Protein AF-A0A852IMG5-F1 (afdb_monomer_lite)

Radius of gyration: 17.16 Å; chains: 1; bounding box: 37×28×45 Å

Structure (mmCIF, N/CA/C/O backbone):
data_AF-A0A852IMG5-F1
#
_entry.id   AF-A0A852IMG5-F1
#
loop_
_atom_site.group_PDB
_atom_site.id
_atom_site.type_symbol
_atom_site.label_atom_id
_atom_site.label_alt_id
_atom_site.label_comp_id
_atom_site.label_asym_id
_atom_site.label_entity_id
_atom_site.label_seq_id
_atom_site.pdbx_PDB_ins_code
_atom_site.Cartn_x
_atom_site.Cartn_y
_atom_site.Cartn_z
_atom_site.occupancy
_atom_site.B_iso_or_equiv
_atom_site.auth_seq_id
_atom_site.auth_comp_id
_atom_site.auth_asym_id
_atom_site.auth_atom_id
_atom_site.pdbx_PDB_model_num
ATOM 1 N N . VAL A 1 1 ? 3.781 6.397 -13.119 1.00 91.44 1 VAL A N 1
ATOM 2 C CA . VAL A 1 1 ? 3.797 4.963 -12.738 1.00 91.44 1 VAL A CA 1
ATOM 3 C C . VAL A 1 1 ? 4.631 4.215 -13.763 1.00 91.44 1 VAL A C 1
ATOM 5 O O . VAL A 1 1 ? 4.543 4.565 -14.935 1.00 91.44 1 VAL A O 1
ATOM 8 N N . ALA A 1 2 ? 5.488 3.286 -13.336 1.00 96.75 2 ALA A N 1
ATOM 9 C CA . ALA A 1 2 ? 6.277 2.465 -14.253 1.00 96.75 2 ALA A CA 1
ATOM 10 C C . ALA A 1 2 ? 5.450 1.243 -14.686 1.00 96.75 2 ALA A C 1
ATOM 12 O O . ALA A 1 2 ? 4.937 0.523 -13.831 1.00 96.75 2 ALA A O 1
ATOM 13 N N . TRP A 1 3 ? 5.313 1.037 -15.996 1.00 98.12 3 TRP A N 1
ATOM 14 C CA . TRP A 1 3 ? 4.522 -0.043 -16.590 1.00 98.12 3 TRP A CA 1
ATOM 15 C C . TRP A 1 3 ? 5.427 -1.091 -17.235 1.00 98.12 3 TRP A C 1
ATOM 17 O O . TRP A 1 3 ? 6.364 -0.754 -17.958 1.00 98.12 3 TRP A O 1
ATOM 27 N N . VAL A 1 4 ? 5.112 -2.359 -17.000 1.00 98.00 4 VAL A N 1
ATOM 28 C CA . VAL A 1 4 ? 5.705 -3.525 -17.649 1.00 98.00 4 VAL A CA 1
ATOM 29 C C . VAL A 1 4 ? 4.728 -4.003 -18.718 1.00 98.00 4 VAL A C 1
ATOM 31 O O . VAL A 1 4 ? 3.596 -4.355 -18.400 1.00 98.00 4 VAL A O 1
ATOM 34 N N . THR A 1 5 ? 5.154 -4.008 -19.981 1.00 98.25 5 THR A N 1
ATOM 35 C CA . THR A 1 5 ? 4.306 -4.403 -21.125 1.00 98.25 5 THR A CA 1
ATOM 36 C C . THR A 1 5 ? 4.780 -5.675 -21.824 1.00 98.25 5 THR A C 1
ATOM 38 O O . THR A 1 5 ? 4.049 -6.236 -22.625 1.00 98.25 5 THR A O 1
ATOM 41 N N . ARG A 1 6 ? 5.992 -6.161 -21.531 1.00 97.81 6 ARG A N 1
ATOM 42 C CA . ARG A 1 6 ? 6.617 -7.293 -22.236 1.00 97.81 6 ARG A CA 1
ATOM 43 C C . ARG A 1 6 ? 7.527 -8.110 -21.331 1.00 97.81 6 ARG A C 1
ATOM 45 O O . ARG A 1 6 ? 8.154 -7.563 -20.425 1.00 97.81 6 ARG A O 1
ATOM 52 N N . SER A 1 7 ? 7.647 -9.400 -21.634 1.00 97.38 7 SER A N 1
ATOM 53 C CA . SER A 1 7 ? 8.626 -10.322 -21.054 1.00 97.38 7 SER A CA 1
ATOM 54 C C . SER A 1 7 ? 9.474 -10.929 -22.173 1.00 97.38 7 SER A C 1
ATOM 56 O O . SER A 1 7 ? 8.981 -11.676 -23.022 1.00 97.38 7 SER A O 1
ATOM 58 N N . GLY A 1 8 ? 10.755 -10.558 -22.233 1.00 96.88 8 GLY A N 1
ATOM 59 C CA . GLY A 1 8 ? 11.627 -10.917 -23.353 1.00 96.88 8 GLY A CA 1
ATOM 60 C C . GLY A 1 8 ? 11.109 -10.350 -24.681 1.00 96.88 8 GLY A C 1
ATOM 61 O O . GLY A 1 8 ? 11.101 -9.136 -24.877 1.00 96.88 8 GLY A O 1
ATOM 62 N N . LYS A 1 9 ? 10.695 -11.235 -25.597 1.00 96.81 9 LYS A N 1
ATOM 63 C CA . LYS A 1 9 ? 10.130 -10.878 -26.914 1.00 96.81 9 LYS A CA 1
ATOM 64 C C . LYS A 1 9 ? 8.598 -10.966 -26.969 1.00 96.81 9 LYS A C 1
ATOM 66 O O . LYS A 1 9 ? 8.026 -10.690 -28.018 1.00 96.81 9 LYS A O 1
ATOM 71 N N . THR A 1 10 ? 7.952 -11.365 -25.876 1.00 97.50 10 THR A N 1
ATOM 72 C CA . THR A 1 10 ? 6.505 -11.588 -25.817 1.00 97.50 10 THR A CA 1
ATOM 73 C C . THR A 1 10 ? 5.827 -10.394 -25.152 1.00 97.50 10 THR A C 1
ATOM 75 O O . THR A 1 10 ? 6.163 -10.051 -24.016 1.00 97.50 10 THR A O 1
ATOM 78 N N . GLU A 1 11 ? 4.882 -9.763 -25.849 1.00 97.56 11 GLU A N 1
ATOM 79 C CA . GLU A 1 11 ? 4.001 -8.738 -25.272 1.00 97.56 11 GLU A CA 1
ATOM 80 C C . GLU A 1 11 ? 3.035 -9.383 -24.268 1.00 97.56 11 GLU A C 1
ATOM 82 O O . GLU A 1 11 ? 2.532 -10.489 -24.485 1.00 97.56 11 GLU A O 1
ATOM 87 N N . LEU A 1 12 ? 2.796 -8.704 -23.149 1.00 98.00 12 LEU A N 1
ATOM 88 C CA . LEU 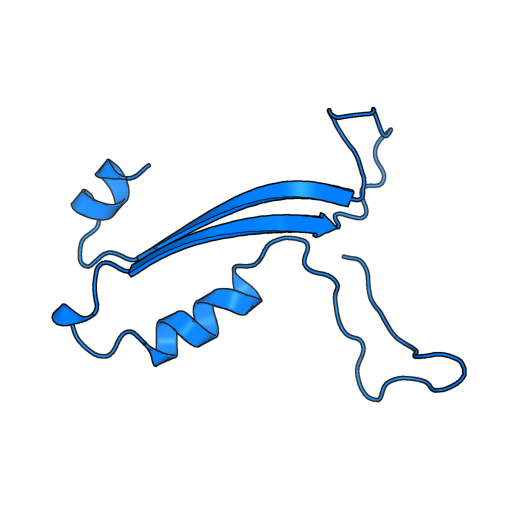A 1 12 ? 1.801 -9.116 -22.166 1.00 98.00 12 LEU A CA 1
ATOM 89 C C . LEU A 1 12 ? 0.400 -8.812 -22.700 1.00 98.00 12 LEU A C 1
ATOM 91 O O . LEU A 1 12 ? 0.192 -7.797 -23.360 1.00 98.00 12 LEU A O 1
ATOM 95 N N . ALA A 1 13 ? -0.570 -9.667 -22.369 1.00 97.88 13 ALA A N 1
ATOM 96 C CA . ALA A 1 13 ? -1.971 -9.417 -22.711 1.00 97.88 13 ALA A CA 1
ATOM 97 C C . ALA A 1 13 ? -2.481 -8.108 -22.081 1.00 97.88 13 ALA A C 1
ATOM 99 O O . ALA A 1 13 ? -3.218 -7.360 -22.716 1.00 97.88 13 ALA A O 1
ATOM 100 N N . GLU A 1 14 ? -2.035 -7.821 -20.855 1.00 97.88 14 GLU A N 1
ATOM 101 C CA . GLU A 1 14 ? -2.343 -6.595 -20.127 1.00 97.88 14 GLU A CA 1
ATOM 102 C C . GLU A 1 14 ? -1.065 -6.025 -19.487 1.00 97.88 14 GLU A C 1
ATOM 104 O O . GLU A 1 14 ? -0.289 -6.778 -18.885 1.00 97.88 14 GLU A O 1
ATOM 109 N N . PRO A 1 15 ? -0.816 -4.707 -19.594 1.00 97.75 15 PRO A N 1
ATOM 110 C CA . PRO A 1 15 ? 0.281 -4.055 -18.890 1.00 97.75 15 PRO A CA 1
ATOM 111 C C . PRO A 1 15 ? 0.138 -4.166 -17.369 1.00 97.75 15 PRO A C 1
ATOM 113 O O . PRO A 1 15 ? -0.927 -3.902 -16.817 1.00 97.75 15 PRO A O 1
ATOM 116 N N . ILE A 1 16 ? 1.239 -4.457 -16.676 1.00 98.38 16 ILE A N 1
ATOM 117 C CA . ILE A 1 16 ? 1.283 -4.540 -15.209 1.00 98.38 16 ILE A CA 1
ATOM 118 C C . ILE A 1 16 ? 2.115 -3.392 -14.645 1.00 98.38 16 ILE A C 1
ATOM 120 O O . ILE A 1 16 ? 3.197 -3.086 -15.144 1.00 98.38 16 ILE A O 1
ATOM 124 N N . ALA A 1 17 ? 1.626 -2.741 -13.593 1.00 98.38 17 ALA A N 1
ATOM 125 C CA . ALA A 1 17 ? 2.343 -1.655 -12.938 1.00 98.38 17 ALA A CA 1
ATOM 126 C C . ALA A 1 17 ? 3.343 -2.175 -11.893 1.00 98.38 17 ALA A C 1
ATOM 128 O O . ALA A 1 17 ? 3.039 -3.083 -11.120 1.00 98.38 17 ALA A O 1
ATOM 129 N N . ILE A 1 18 ? 4.509 -1.533 -11.803 1.00 98.44 18 ILE A N 1
ATOM 130 C CA . ILE A 1 18 ? 5.372 -1.636 -10.62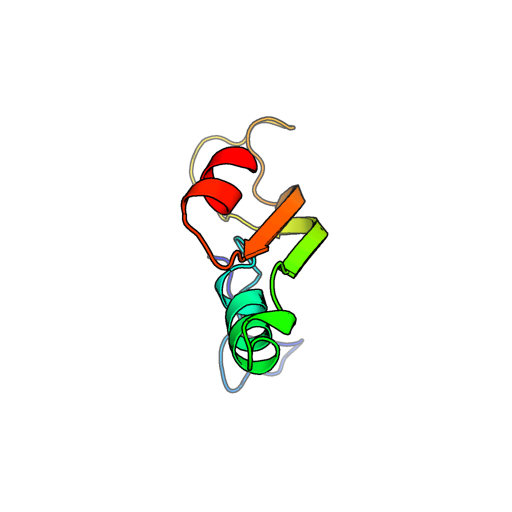0 1.00 98.44 18 ILE A CA 1
ATOM 131 C C . ILE A 1 18 ? 4.789 -0.721 -9.541 1.00 98.44 18 ILE A C 1
ATOM 133 O O . ILE A 1 18 ? 4.458 0.434 -9.828 1.00 98.44 18 ILE A O 1
ATOM 137 N N . ARG A 1 19 ? 4.667 -1.222 -8.307 1.00 98.00 19 ARG A N 1
ATOM 138 C CA . ARG A 1 19 ? 4.028 -0.486 -7.209 1.00 98.00 19 ARG A CA 1
ATOM 139 C C . ARG A 1 19 ? 4.694 0.879 -6.933 1.00 98.00 19 ARG A C 1
ATOM 141 O O . ARG A 1 19 ? 5.892 0.931 -6.639 1.00 98.00 19 ARG A O 1
ATOM 148 N N . PRO A 1 20 ? 3.932 1.988 -6.972 1.00 98.06 20 PRO A N 1
ATOM 149 C CA . PRO A 1 20 ? 4.377 3.271 -6.423 1.00 98.06 20 PRO A CA 1
ATOM 150 C C . PRO A 1 20 ? 4.104 3.399 -4.910 1.00 98.06 20 PRO A C 1
ATOM 152 O O . PRO A 1 20 ? 4.678 4.279 -4.260 1.00 98.06 20 PRO A O 1
ATOM 155 N N . THR A 1 21 ? 3.190 2.558 -4.413 1.00 98.31 21 THR A N 1
ATOM 156 C CA . THR A 1 21 ? 2.687 2.357 -3.043 1.00 98.31 21 THR A CA 1
ATOM 157 C C . THR A 1 21 ? 1.735 1.139 -3.074 1.00 98.31 21 THR A C 1
ATOM 159 O O . THR A 1 21 ? 1.360 0.724 -4.182 1.00 98.31 21 THR A O 1
ATOM 162 N N . SER A 1 22 ? 1.382 0.516 -1.943 1.00 98.62 22 SER A N 1
ATOM 163 C CA . SER A 1 22 ? 0.701 -0.794 -1.938 1.00 98.62 22 SER A CA 1
ATOM 164 C C . SER A 1 22 ? -0.790 -0.794 -1.564 1.00 98.62 22 SER A C 1
ATOM 166 O O . SER A 1 22 ? -1.368 -1.876 -1.493 1.00 98.62 22 SER A O 1
ATOM 168 N N . GLU A 1 23 ? -1.472 0.346 -1.411 1.00 98.69 23 GLU A N 1
ATOM 169 C CA . GLU A 1 23 ? -2.904 0.414 -1.049 1.00 98.69 23 GLU A CA 1
ATOM 170 C C . GLU A 1 23 ? -3.781 -0.436 -1.980 1.00 98.69 23 GLU A C 1
ATOM 172 O O . GLU A 1 23 ? -4.581 -1.254 -1.528 1.00 98.69 23 GLU A O 1
ATOM 177 N N . THR A 1 24 ? -3.600 -0.298 -3.296 1.00 98.25 24 THR A N 1
ATOM 178 C CA . THR A 1 24 ? -4.397 -1.025 -4.300 1.00 98.25 24 THR A CA 1
ATOM 179 C C . THR A 1 24 ? -4.083 -2.520 -4.359 1.00 98.25 24 THR A C 1
ATOM 181 O O . THR A 1 24 ? -4.893 -3.291 -4.868 1.00 98.25 24 THR A O 1
ATOM 184 N N . VAL A 1 25 ? -2.935 -2.940 -3.822 1.00 98.25 25 VAL A N 1
ATOM 185 C CA . VAL A 1 25 ? -2.550 -4.352 -3.689 1.00 98.25 25 VAL A CA 1
ATOM 186 C C . VAL A 1 25 ? -3.083 -4.930 -2.373 1.00 98.25 25 VAL A C 1
ATOM 188 O O . VAL A 1 25 ? -3.581 -6.056 -2.342 1.00 98.25 25 VAL A O 1
ATOM 191 N N . MET A 1 26 ? -3.009 -4.165 -1.283 1.00 98.62 26 MET A N 1
ATOM 192 C CA . MET A 1 26 ? -3.335 -4.623 0.068 1.00 98.62 26 MET A CA 1
ATOM 193 C C . MET A 1 26 ? -4.837 -4.592 0.359 1.00 98.62 26 MET A C 1
ATOM 195 O O . MET A 1 26 ? -5.378 -5.565 0.884 1.00 98.62 26 MET A O 1
ATOM 199 N N . TYR A 1 27 ? -5.541 -3.519 -0.004 1.00 98.75 27 TYR A N 1
ATOM 200 C CA . TYR A 1 27 ? -6.929 -3.307 0.423 1.00 98.75 27 TYR A CA 1
ATOM 201 C C . TYR A 1 27 ? -7.943 -4.309 -0.149 1.00 98.75 27 TYR A C 1
ATOM 203 O O . TYR A 1 27 ? -8.860 -4.682 0.586 1.00 98.75 27 TYR A O 1
ATOM 211 N N . PRO A 1 28 ? -7.776 -4.864 -1.368 1.00 98.69 28 PRO A N 1
ATOM 212 C CA . PRO A 1 28 ? -8.595 -5.993 -1.807 1.00 98.69 28 PRO A CA 1
ATOM 213 C C . PRO A 1 28 ? -8.451 -7.235 -0.917 1.00 98.69 28 PRO A C 1
ATOM 215 O O . PRO A 1 28 ? -9.390 -8.020 -0.804 1.00 98.69 28 PRO A O 1
ATOM 218 N N . SER A 1 29 ? -7.290 -7.429 -0.282 1.00 98.56 29 SER A N 1
ATOM 219 C CA . SER A 1 29 ? -7.078 -8.511 0.687 1.00 98.56 29 SER A CA 1
ATOM 220 C C . SER A 1 29 ? -7.710 -8.176 2.036 1.00 98.56 29 SER A C 1
ATOM 222 O O . SER A 1 29 ? -8.383 -9.026 2.607 1.00 98.56 29 SER A O 1
ATOM 224 N N . TYR A 1 30 ? -7.600 -6.924 2.495 1.00 98.56 30 TYR A N 1
ATOM 225 C CA . TYR A 1 30 ? -8.248 -6.470 3.734 1.00 98.56 30 TYR A CA 1
ATOM 226 C C . TYR A 1 30 ? -9.766 -6.648 3.648 1.00 98.56 30 TYR A C 1
ATOM 228 O O . TYR A 1 30 ? -10.369 -7.194 4.566 1.00 98.56 30 TYR A O 1
ATOM 236 N N . ALA A 1 31 ? -10.374 -6.289 2.513 1.00 98.38 31 ALA A N 1
ATOM 237 C CA . ALA A 1 31 ? -11.803 -6.483 2.271 1.00 98.38 31 ALA A CA 1
ATOM 238 C C . ALA A 1 31 ? -12.238 -7.960 2.337 1.00 98.38 31 ALA A C 1
ATOM 240 O O . ALA A 1 31 ? -13.370 -8.254 2.710 1.00 98.38 31 ALA A O 1
ATOM 241 N N . LYS A 1 32 ? -11.349 -8.898 1.983 1.00 98.44 32 LYS A N 1
ATOM 242 C CA . LYS A 1 32 ? -11.604 -10.342 2.113 1.00 98.44 32 LYS A CA 1
ATOM 243 C C . LYS A 1 32 ? -11.416 -10.844 3.544 1.00 98.44 32 LYS A C 1
ATOM 245 O O . LYS A 1 32 ? -12.095 -11.784 3.936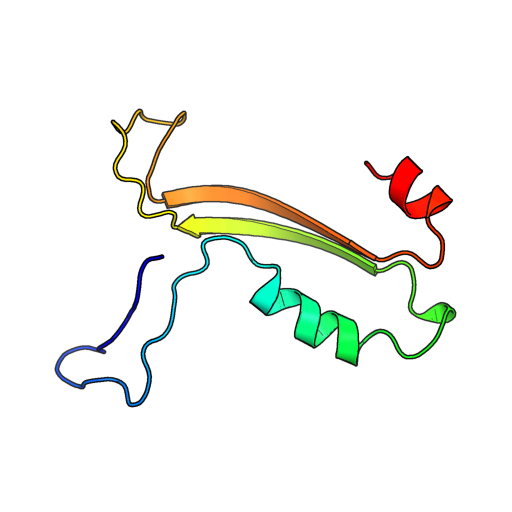 1.00 98.44 32 LYS A O 1
ATOM 250 N N . TRP A 1 33 ? -10.480 -10.268 4.297 1.00 98.56 33 TRP A N 1
ATOM 251 C CA . TRP A 1 33 ? -10.153 -10.707 5.656 1.00 98.56 33 TRP A CA 1
ATOM 252 C C . TRP A 1 33 ? -11.110 -10.164 6.713 1.00 98.56 33 TRP A C 1
ATOM 254 O O . TRP A 1 33 ? -11.448 -10.890 7.639 1.00 98.56 33 TRP A O 1
ATOM 264 N N . VAL A 1 34 ? -11.564 -8.918 6.574 1.00 98.31 34 VAL A N 1
ATOM 265 C CA . VAL A 1 34 ? -12.482 -8.297 7.534 1.00 98.31 34 VAL A CA 1
ATOM 266 C C . VAL A 1 34 ? -13.908 -8.741 7.223 1.00 98.31 34 VAL A C 1
ATOM 268 O O . VAL A 1 34 ? -14.499 -8.298 6.241 1.00 98.31 34 VAL A O 1
ATOM 271 N N . GLN A 1 35 ? -14.460 -9.627 8.048 1.00 98.38 35 GLN A N 1
ATOM 272 C CA . GLN A 1 35 ? -15.839 -10.122 7.955 1.00 98.38 35 GLN A CA 1
ATOM 273 C C . GLN A 1 35 ? -16.662 -9.788 9.214 1.00 98.38 35 GLN A C 1
ATOM 275 O O . GLN A 1 35 ? -17.891 -9.840 9.190 1.00 98.38 35 GLN A O 1
ATOM 280 N N . SER A 1 36 ? -16.004 -9.432 10.318 1.00 98.19 36 SER A N 1
ATOM 281 C CA . SER A 1 36 ? -16.600 -9.100 11.609 1.00 98.19 36 SER A CA 1
ATOM 282 C C . SER A 1 36 ? -15.745 -8.089 12.377 1.00 98.19 36 SER A C 1
ATOM 284 O O . SER A 1 36 ? -14.554 -7.933 12.126 1.00 98.19 36 SER A O 1
ATOM 286 N N . HIS A 1 37 ? -16.336 -7.456 13.394 1.00 96.62 37 HIS A N 1
ATOM 287 C CA . HIS A 1 37 ? -15.621 -6.586 14.338 1.00 96.62 37 HIS A CA 1
ATOM 288 C C . HIS A 1 37 ? -14.442 -7.290 15.031 1.00 96.62 37 HIS A C 1
ATOM 290 O O . HIS A 1 37 ? -13.513 -6.627 15.470 1.00 96.62 37 HIS A O 1
ATOM 296 N N . ARG A 1 38 ? -14.473 -8.628 15.128 1.00 98.00 38 ARG A N 1
ATOM 297 C CA . ARG A 1 38 ? -13.406 -9.440 15.738 1.00 98.00 38 ARG A CA 1
ATOM 298 C C . ARG A 1 38 ? -12.154 -9.573 14.874 1.00 98.00 38 ARG A C 1
ATOM 300 O O . ARG A 1 38 ? -11.120 -9.969 15.396 1.00 98.00 38 ARG A O 1
ATOM 307 N N . ASP A 1 39 ? -12.259 -9.274 13.582 1.00 98.50 39 ASP A N 1
ATOM 308 C CA . ASP A 1 39 ? -11.126 -9.323 12.652 1.00 98.50 39 ASP A CA 1
ATOM 309 C C . ASP A 1 39 ? -10.308 -8.022 12.693 1.00 98.50 39 ASP A C 1
ATOM 311 O O . ASP A 1 39 ? -9.258 -7.918 12.062 1.00 98.50 39 ASP A O 1
ATOM 315 N N . LEU A 1 40 ? -10.803 -7.023 13.432 1.00 98.44 40 LEU A N 1
ATOM 316 C CA . LEU A 1 40 ? -10.145 -5.751 13.674 1.00 98.44 40 LEU A CA 1
ATOM 317 C C . LEU A 1 40 ? -9.528 -5.733 15.087 1.00 98.44 40 LEU A C 1
ATOM 319 O O . LEU A 1 40 ? -10.097 -6.317 16.013 1.00 98.44 40 LEU A O 1
ATOM 323 N N . PRO A 1 41 ? -8.387 -5.046 15.271 1.00 98.38 41 PRO A N 1
ATOM 324 C CA . PRO A 1 41 ? -7.663 -4.286 14.254 1.00 98.38 41 PRO A CA 1
ATOM 325 C C . PRO A 1 41 ? -6.775 -5.168 13.361 1.00 9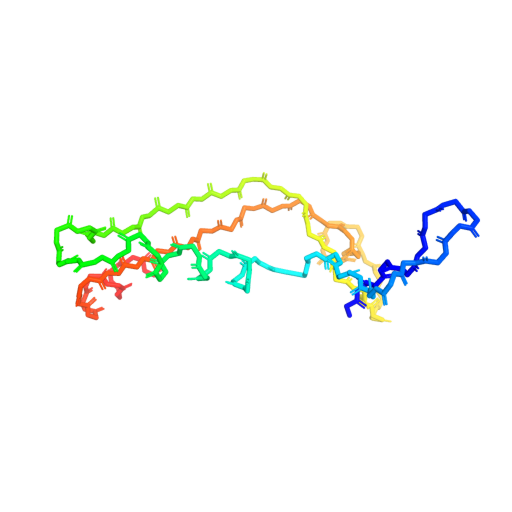8.38 41 PRO A C 1
ATOM 327 O O . PRO A 1 41 ? -6.153 -6.124 13.824 1.00 98.38 41 PRO A O 1
ATOM 330 N N . ILE A 1 42 ? -6.632 -4.787 12.090 1.00 98.44 42 ILE A N 1
ATOM 331 C CA . ILE A 1 42 ? -5.550 -5.295 11.233 1.00 98.44 42 ILE A CA 1
ATOM 332 C C . ILE A 1 42 ? -4.393 -4.311 11.334 1.00 98.44 42 ILE A C 1
ATOM 334 O O . ILE A 1 42 ? -4.584 -3.126 11.085 1.00 98.44 42 ILE A O 1
ATOM 338 N N . LYS A 1 43 ? -3.190 -4.794 11.657 1.00 98.56 43 LYS A N 1
ATOM 339 C CA . LYS A 1 43 ? -1.963 -3.987 11.666 1.00 98.56 43 LYS A CA 1
ATOM 340 C C . LYS A 1 43 ? -0.853 -4.730 10.939 1.00 98.56 43 LYS A C 1
ATOM 342 O O . LYS A 1 43 ? -0.319 -5.705 11.463 1.00 98.56 43 LYS A O 1
ATOM 347 N N . LEU A 1 44 ? -0.525 -4.300 9.723 1.00 98.62 44 LEU A N 1
ATOM 348 C CA . LEU A 1 44 ? 0.528 -4.915 8.915 1.00 98.62 44 LEU A CA 1
ATOM 349 C C . LEU A 1 44 ? 1.566 -3.880 8.500 1.00 98.62 44 LEU A C 1
ATOM 351 O O . LEU A 1 44 ? 1.240 -2.731 8.221 1.00 98.62 44 LEU A O 1
ATOM 355 N N . ASN A 1 45 ? 2.813 -4.332 8.420 1.00 98.62 45 ASN A N 1
ATOM 356 C CA . ASN A 1 45 ? 3.944 -3.562 7.929 1.00 98.62 45 ASN A CA 1
ATOM 357 C C . ASN A 1 45 ? 4.775 -4.425 6.978 1.00 98.62 45 ASN A C 1
ATOM 359 O O . ASN A 1 45 ? 4.988 -5.610 7.244 1.00 98.62 45 ASN A O 1
ATOM 363 N N . GLN A 1 46 ? 5.295 -3.829 5.908 1.00 98.56 46 GLN A N 1
ATOM 364 C CA . GLN A 1 46 ? 6.218 -4.498 4.992 1.00 98.56 46 GLN A CA 1
ATOM 365 C C . GLN A 1 46 ? 7.465 -3.654 4.734 1.00 98.56 46 GLN A C 1
ATOM 367 O O . GLN A 1 46 ? 7.382 -2.444 4.555 1.00 98.56 46 GLN A O 1
ATOM 372 N N . TRP A 1 47 ? 8.620 -4.317 4.661 1.00 98.69 47 TRP A N 1
ATOM 373 C CA . TRP A 1 47 ? 9.888 -3.722 4.237 1.00 98.69 47 TRP A CA 1
ATOM 374 C C . TRP A 1 47 ? 10.145 -4.071 2.778 1.00 98.69 47 TRP A C 1
ATOM 376 O O . TRP A 1 47 ? 10.168 -5.250 2.421 1.00 98.69 47 TRP A O 1
ATOM 386 N N . CYS A 1 48 ? 10.325 -3.067 1.923 1.00 98.44 48 CYS A N 1
ATOM 387 C CA . CYS A 1 48 ? 10.500 -3.299 0.494 1.00 98.44 48 CYS A CA 1
ATOM 388 C C . CYS A 1 48 ? 11.044 -2.089 -0.275 1.00 98.44 48 CYS A C 1
ATOM 390 O O . CYS A 1 48 ? 11.203 -1.013 0.294 1.00 98.44 48 CYS A O 1
ATOM 392 N N . SER A 1 49 ? 11.303 -2.251 -1.578 1.00 98.38 49 SER A N 1
ATOM 393 C CA . SER A 1 49 ? 11.419 -1.114 -2.495 1.00 98.38 49 SER A CA 1
ATOM 394 C C . SER A 1 49 ? 10.094 -0.790 -3.191 1.00 98.38 49 SER A C 1
ATOM 396 O O . SER A 1 49 ? 9.245 -1.662 -3.433 1.00 98.38 49 SER A O 1
ATOM 398 N N . VAL A 1 50 ? 9.947 0.487 -3.542 1.00 98.56 50 VAL A N 1
ATOM 399 C CA . VAL A 1 50 ? 8.885 1.015 -4.408 1.00 98.56 50 VAL A CA 1
ATOM 400 C C . VAL A 1 50 ? 9.473 1.855 -5.529 1.00 98.56 50 VAL A C 1
ATOM 402 O O . VAL A 1 50 ? 10.591 2.363 -5.422 1.00 98.56 50 VAL A O 1
ATOM 405 N N . VAL A 1 51 ? 8.705 2.017 -6.611 1.00 98.56 51 VAL A N 1
ATOM 406 C CA . VAL A 1 51 ? 9.142 2.758 -7.798 1.00 98.56 51 VAL A CA 1
ATOM 407 C C . VAL A 1 51 ? 8.205 3.921 -8.097 1.00 98.56 51 VAL A C 1
ATOM 409 O O . VAL A 1 51 ? 7.045 3.750 -8.475 1.00 98.56 51 VAL A O 1
ATOM 412 N N . ARG A 1 52 ? 8.744 5.138 -8.020 1.00 97.94 52 ARG A N 1
ATOM 413 C CA . ARG A 1 52 ? 8.092 6.373 -8.467 1.00 97.94 52 ARG A CA 1
ATOM 414 C C . ARG A 1 52 ? 8.927 6.981 -9.582 1.00 97.94 52 ARG A C 1
ATOM 416 O O . ARG A 1 52 ? 10.030 7.467 -9.359 1.00 97.94 52 ARG A O 1
ATOM 423 N N . TRP A 1 53 ? 8.398 6.959 -10.804 1.00 95.25 53 TRP A N 1
ATOM 424 C CA . TRP A 1 53 ? 9.094 7.494 -11.979 1.00 95.25 53 TRP A CA 1
ATOM 425 C C . TRP A 1 53 ? 9.049 9.029 -12.023 1.00 95.25 53 TRP A C 1
ATOM 427 O O . TRP A 1 53 ? 8.404 9.629 -12.878 1.00 95.25 53 TRP A O 1
ATOM 437 N N . GLU A 1 54 ? 9.697 9.653 -11.043 1.00 88.81 54 GLU A N 1
ATOM 438 C CA . GLU A 1 54 ? 9.775 11.100 -10.873 1.00 88.81 54 GLU A CA 1
ATOM 439 C C . GLU A 1 54 ? 10.592 11.766 -11.990 1.00 88.81 54 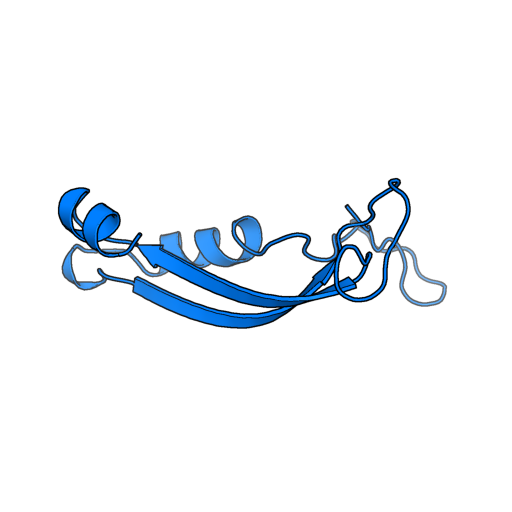GLU A C 1
ATOM 441 O O . GLU A 1 54 ? 11.619 11.245 -12.453 1.00 88.81 54 GLU A O 1
ATOM 446 N N . PHE A 1 55 ? 10.125 12.949 -12.396 1.00 90.62 55 PHE A N 1
ATOM 447 C CA . PHE A 1 55 ? 10.747 13.785 -13.432 1.00 90.62 55 PHE A CA 1
ATOM 448 C C . PHE A 1 55 ? 11.578 14.936 -12.853 1.00 90.62 55 PHE A C 1
ATOM 450 O O . PHE A 1 55 ? 12.348 15.566 -13.575 1.00 90.62 55 PHE A O 1
ATOM 457 N N . LYS A 1 56 ? 11.433 15.219 -11.553 1.00 92.94 56 LYS A N 1
ATOM 458 C CA . LYS A 1 56 ? 12.240 16.228 -10.856 1.00 92.94 56 LYS A CA 1
ATOM 459 C C . LYS A 1 56 ? 13.698 15.771 -10.739 1.00 92.94 56 LYS A C 1
ATOM 461 O O . LYS A 1 56 ? 13.990 14.580 -10.821 1.00 92.94 56 LYS A O 1
ATOM 466 N N . HIS A 1 57 ? 14.598 16.726 -10.492 1.00 95.81 57 HIS A N 1
ATOM 467 C CA . HIS A 1 57 ? 16.025 16.452 -10.311 1.00 95.81 57 HIS A CA 1
ATOM 468 C C . HIS A 1 57 ? 16.249 15.380 -9.222 1.00 95.81 57 HIS A C 1
ATOM 470 O O . HIS A 1 57 ? 15.811 15.597 -8.084 1.00 95.81 57 HIS A O 1
ATOM 476 N N . PRO A 1 58 ? 16.868 14.230 -9.556 1.00 97.00 58 PRO A N 1
ATOM 477 C CA . PRO A 1 58 ? 17.132 13.173 -8.593 1.00 97.00 58 PRO A CA 1
ATOM 478 C C . PRO A 1 58 ? 18.309 13.549 -7.692 1.00 97.00 58 PRO A C 1
ATOM 480 O O . PRO A 1 58 ? 19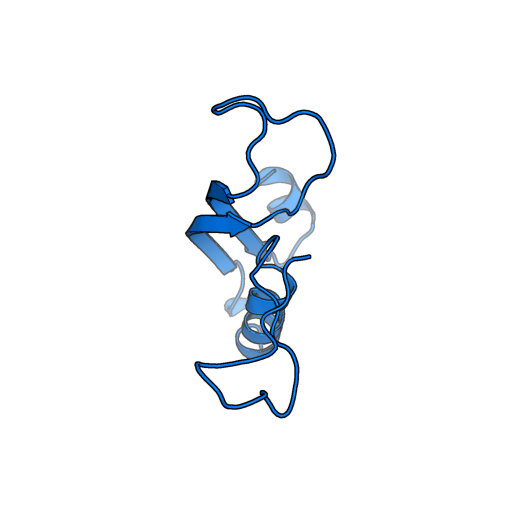.300 14.114 -8.146 1.00 97.00 58 PRO A O 1
ATOM 483 N N . GLN A 1 59 ? 18.209 13.196 -6.417 1.00 97.19 59 GLN A N 1
ATOM 484 C CA . GLN A 1 59 ? 19.263 13.372 -5.423 1.00 97.19 59 GLN A CA 1
ATOM 485 C C . GLN A 1 59 ? 19.406 12.060 -4.644 1.00 97.19 59 GLN A C 1
ATOM 487 O O . GLN A 1 59 ? 18.393 11.571 -4.136 1.00 97.19 59 GLN A O 1
ATOM 492 N N . PRO A 1 60 ? 20.613 11.464 -4.548 1.00 97.62 60 PRO A N 1
ATOM 493 C CA . PRO A 1 60 ? 20.816 10.230 -3.794 1.00 97.62 60 PRO A CA 1
ATOM 494 C C . PRO A 1 60 ? 20.218 10.328 -2.388 1.00 97.62 60 PRO A C 1
ATOM 496 O O . PRO A 1 60 ? 20.359 11.356 -1.727 1.00 97.62 60 PRO A O 1
ATOM 499 N N . PHE A 1 61 ? 19.527 9.269 -1.965 1.00 95.88 61 PHE A N 1
ATOM 500 C CA . PHE A 1 61 ? 18.730 9.175 -0.732 1.00 95.88 61 PHE A CA 1
ATOM 501 C C . PHE A 1 61 ? 17.494 10.087 -0.667 1.00 95.88 61 PHE A C 1
ATOM 503 O O . PHE A 1 61 ? 16.411 9.608 -0.352 1.00 95.88 61 PHE A O 1
ATOM 510 N N . LEU A 1 62 ? 17.618 11.376 -0.985 1.00 96.19 62 LEU A N 1
ATOM 511 C CA . LEU A 1 62 ? 16.543 12.362 -0.806 1.00 96.19 62 LEU A CA 1
ATOM 512 C C . LEU A 1 62 ? 15.429 12.250 -1.856 1.00 96.19 62 LEU A C 1
ATOM 514 O O . LEU A 1 62 ? 14.268 12.546 -1.577 1.00 96.19 62 LEU A O 1
ATOM 518 N N . ARG A 1 63 ? 15.781 11.878 -3.092 1.00 96.94 63 ARG A N 1
ATOM 519 C CA . ARG A 1 63 ? 14.842 11.730 -4.207 1.00 96.94 63 ARG A CA 1
ATOM 520 C C . ARG A 1 63 ? 15.406 10.802 -5.276 1.00 96.94 63 ARG A C 1
ATOM 522 O O . ARG A 1 63 ? 16.106 11.238 -6.191 1.00 96.94 63 ARG A O 1
ATOM 529 N N . THR A 1 64 ? 15.049 9.530 -5.200 1.00 97.81 64 THR A N 1
ATOM 530 C CA . THR A 1 64 ? 15.403 8.509 -6.191 1.00 97.81 64 THR A CA 1
ATOM 531 C C . THR A 1 64 ? 14.142 7.924 -6.829 1.00 97.81 64 THR A C 1
ATOM 533 O O . THR A 1 64 ? 13.040 8.069 -6.302 1.00 97.81 64 THR A O 1
ATOM 536 N N . ARG A 1 65 ? 14.280 7.298 -8.006 1.00 98.06 65 ARG A N 1
ATOM 537 C CA . ARG A 1 65 ? 13.142 6.656 -8.692 1.00 98.06 65 ARG A CA 1
ATOM 538 C C . ARG A 1 65 ? 12.745 5.327 -8.060 1.00 98.06 65 ARG A C 1
ATOM 540 O O . ARG A 1 65 ? 11.568 4.992 -8.057 1.00 98.06 65 ARG A O 1
ATOM 547 N N . GLU A 1 66 ? 13.724 4.601 -7.537 1.00 98.56 66 GLU A N 1
ATOM 548 C CA . GLU A 1 66 ? 13.531 3.451 -6.661 1.00 98.56 66 GLU A CA 1
ATOM 549 C C . GLU A 1 66 ? 14.141 3.786 -5.303 1.00 98.56 66 GLU A C 1
ATOM 551 O O . GLU A 1 66 ? 15.242 4.343 -5.235 1.00 98.56 66 GLU A O 1
ATOM 556 N N . PHE A 1 67 ? 13.429 3.477 -4.228 1.00 98.44 67 PHE A N 1
ATOM 557 C CA . PHE A 1 67 ? 13.924 3.638 -2.866 1.00 98.44 67 PHE A CA 1
ATOM 558 C C . PHE A 1 67 ? 13.377 2.532 -1.974 1.00 98.44 67 PHE A C 1
ATOM 560 O O . PHE A 1 67 ? 12.282 2.016 -2.203 1.00 98.44 67 PHE A O 1
ATOM 567 N N . LEU A 1 68 ? 14.168 2.175 -0.963 1.00 98.62 68 LEU A N 1
ATOM 568 C CA . LEU A 1 68 ? 13.771 1.258 0.097 1.00 98.62 68 LEU A CA 1
ATOM 569 C C . LEU A 1 68 ? 12.942 2.016 1.130 1.00 98.62 68 LEU A C 1
ATOM 571 O O . LEU A 1 68 ? 13.285 3.139 1.500 1.00 98.62 68 LEU A O 1
ATOM 575 N N . TRP A 1 69 ? 11.872 1.393 1.603 1.00 98.69 69 TRP A N 1
ATOM 576 C CA . TRP A 1 69 ? 11.020 1.943 2.643 1.00 98.69 69 TRP A CA 1
ATOM 577 C C . TRP A 1 69 ? 10.335 0.845 3.459 1.00 98.69 69 TRP A C 1
ATOM 579 O O . TRP A 1 69 ? 10.427 -0.349 3.151 1.00 98.69 69 TRP A O 1
ATOM 589 N N . GLN A 1 70 ? 9.639 1.284 4.499 1.00 98.62 70 GLN A N 1
ATOM 590 C CA . GLN A 1 70 ? 8.588 0.511 5.137 1.00 98.62 70 GLN A CA 1
ATOM 591 C C . GLN A 1 70 ? 7.256 1.217 4.891 1.00 98.62 70 GLN A C 1
ATOM 593 O O . GLN A 1 70 ? 7.218 2.450 4.847 1.00 98.62 70 GLN A O 1
ATOM 598 N N . GLU A 1 71 ? 6.195 0.441 4.707 1.00 98.69 71 GLU A N 1
ATOM 599 C CA . GLU A 1 71 ? 4.828 0.949 4.646 1.00 98.69 71 GLU A CA 1
ATOM 600 C C . GLU A 1 71 ? 3.943 0.150 5.609 1.00 98.69 71 GLU A C 1
ATOM 602 O O . GLU A 1 71 ? 3.823 -1.078 5.504 1.00 98.69 71 GLU A O 1
ATOM 607 N N . GLY A 1 72 ? 3.360 0.870 6.568 1.00 98.62 72 GLY A N 1
ATOM 608 C CA . GLY A 1 72 ? 2.382 0.364 7.520 1.00 98.62 72 GLY A CA 1
ATOM 609 C C . GLY A 1 72 ? 0.965 0.661 7.043 1.00 98.62 72 GLY A C 1
ATOM 610 O O . GLY A 1 72 ? 0.658 1.789 6.664 1.00 98.62 72 GLY A O 1
ATOM 611 N N . HIS A 1 73 ? 0.097 -0.348 7.077 1.00 98.75 73 HIS A N 1
ATOM 612 C CA . HIS A 1 73 ? -1.323 -0.207 6.773 1.00 98.75 73 HIS A CA 1
ATOM 613 C C . HIS A 1 73 ? -2.140 -0.849 7.884 1.00 98.75 73 HIS A C 1
ATOM 615 O O . HIS A 1 73 ? -2.039 -2.054 8.148 1.00 98.75 73 HIS A O 1
ATOM 621 N N . THR A 1 74 ? -2.974 -0.041 8.519 1.00 98.75 74 THR A N 1
ATOM 622 C CA . THR A 1 74 ? -3.758 -0.429 9.685 1.00 98.75 74 THR A CA 1
ATOM 623 C C . THR A 1 74 ? -5.244 -0.176 9.418 1.00 98.75 74 THR A C 1
ATOM 625 O O . THR A 1 74 ? -5.607 0.699 8.633 1.00 98.75 74 THR A O 1
ATOM 628 N N . ALA A 1 75 ? -6.118 -0.996 9.998 1.00 98.62 75 ALA A N 1
ATOM 629 C CA . ALA A 1 75 ? -7.568 -0.853 9.905 1.00 98.62 75 ALA A CA 1
ATOM 630 C C . ALA A 1 75 ? -8.188 -1.090 11.284 1.00 98.62 75 ALA A C 1
ATOM 632 O O . ALA A 1 75 ? -7.865 -2.084 11.937 1.00 98.62 75 ALA A O 1
ATOM 633 N N . PHE A 1 76 ? -9.083 -0.193 11.695 1.00 98.69 76 PHE A N 1
ATOM 634 C CA . PHE A 1 76 ? -9.673 -0.143 13.036 1.00 98.69 76 PHE A CA 1
ATOM 635 C C . PHE A 1 76 ? -11.192 -0.168 12.986 1.00 98.69 76 PHE A C 1
ATOM 637 O O . PHE A 1 76 ? -11.793 0.131 11.952 1.00 98.69 76 PHE A O 1
ATOM 644 N N . ALA A 1 77 ? -11.806 -0.526 14.113 1.00 98.31 77 ALA A N 1
ATOM 645 C CA . ALA A 1 77 ? -13.255 -0.499 14.254 1.00 98.31 77 ALA A CA 1
ATOM 646 C C . ALA A 1 77 ? -13.772 0.931 14.466 1.00 98.31 77 ALA A C 1
ATOM 648 O O . ALA A 1 77 ? -14.871 1.253 14.011 1.00 98.31 77 ALA A O 1
ATOM 649 N N . THR A 1 78 ? -12.988 1.781 15.136 1.00 98.56 78 THR A N 1
ATOM 650 C CA . THR A 1 78 ? -13.365 3.161 15.456 1.00 98.56 78 THR A CA 1
ATOM 651 C C . THR A 1 78 ? -12.364 4.173 14.911 1.00 98.56 78 THR A C 1
ATOM 653 O O . THR A 1 78 ? -11.213 3.861 14.597 1.00 98.56 78 THR A O 1
ATOM 656 N N . TYR A 1 79 ? -12.827 5.415 14.782 1.00 98.50 79 TYR A N 1
ATOM 657 C CA . TYR A 1 79 ? -11.976 6.526 14.376 1.00 98.50 79 TYR A CA 1
ATOM 658 C C . TYR A 1 79 ? -10.976 6.890 15.477 1.00 98.50 79 TYR A C 1
ATOM 660 O O . TYR A 1 79 ? -9.839 7.228 15.174 1.00 98.50 79 TYR A O 1
ATOM 668 N N . GLU A 1 80 ? -11.382 6.799 16.743 1.00 98.62 80 GLU A N 1
ATOM 669 C CA . GLU A 1 80 ? -10.553 7.136 17.899 1.00 98.62 80 GLU A CA 1
ATOM 670 C C . GLU A 1 80 ? -9.305 6.248 17.970 1.00 98.62 80 GLU A C 1
ATOM 672 O O . GLU A 1 80 ? -8.205 6.769 18.125 1.00 98.62 80 GLU A O 1
ATOM 677 N N . GLU A 1 81 ? -9.460 4.934 17.767 1.00 98.44 81 GLU A N 1
ATOM 678 C CA . GLU A 1 81 ? -8.337 3.986 17.703 1.00 98.44 81 GLU A CA 1
ATOM 679 C C . GLU A 1 81 ? -7.409 4.289 16.520 1.00 98.44 81 GLU A C 1
ATOM 681 O O . GLU A 1 81 ? -6.188 4.265 16.655 1.00 98.44 81 GLU A O 1
ATOM 686 N N . ALA A 1 82 ? -7.985 4.603 15.354 1.00 98.44 82 ALA A N 1
ATOM 687 C CA . ALA A 1 82 ? -7.208 4.962 14.174 1.00 98.44 82 ALA A CA 1
ATOM 688 C C . ALA A 1 82 ? -6.434 6.272 14.371 1.00 98.44 82 ALA A C 1
ATOM 690 O O . ALA A 1 82 ? -5.307 6.383 13.905 1.00 98.44 82 ALA A O 1
ATOM 691 N N . ALA A 1 83 ? -7.027 7.254 15.052 1.00 98.44 83 ALA A N 1
ATOM 692 C CA . ALA A 1 83 ? -6.402 8.538 15.343 1.00 98.44 83 ALA A CA 1
ATOM 693 C C . ALA A 1 83 ? -5.292 8.426 16.397 1.00 98.44 83 ALA A C 1
ATOM 695 O O . ALA A 1 83 ? -4.348 9.205 16.342 1.00 98.44 83 ALA A O 1
ATOM 696 N N . GLU A 1 84 ? -5.387 7.475 17.330 1.00 98.56 84 GLU A N 1
ATOM 697 C CA . GLU A 1 84 ? -4.317 7.171 18.290 1.00 98.56 84 GLU A CA 1
ATOM 698 C C . GLU A 1 84 ? -3.085 6.538 17.615 1.00 98.56 84 GLU A C 1
ATOM 700 O O . GLU A 1 84 ? -1.966 6.730 18.083 1.00 98.56 84 GLU A O 1
ATOM 705 N N . GLU A 1 85 ? -3.269 5.800 16.514 1.00 97.88 85 GLU A N 1
ATOM 706 C CA . GLU A 1 85 ? -2.175 5.152 15.771 1.00 97.88 85 GLU A CA 1
ATOM 707 C C . GLU A 1 85 ? -1.317 6.138 14.946 1.00 97.88 85 GLU A C 1
ATOM 709 O O . GLU A 1 85 ? -0.151 5.838 14.682 1.00 97.88 85 GLU A O 1
ATOM 714 N N . VAL A 1 86 ? -1.890 7.266 14.498 1.00 95.12 86 VAL A N 1
ATOM 715 C CA . VAL A 1 86 ? -1.237 8.252 13.600 1.00 95.12 86 VAL A CA 1
ATOM 716 C C . VAL A 1 86 ? -0.173 9.069 14.327 1.00 95.12 86 VAL A C 1
ATOM 718 O O . VAL A 1 86 ? 0.942 9.178 13.764 1.00 95.12 86 VAL A O 1
#

InterPro domains:
  IPR002314 Aminoacyl-tRNA synthetase, class II (G/ P/ S/T) [PF00587] (12-83)
  IPR002316 Proline-tRNA ligase, class IIa [PR01046] (16-27)
  IPR002316 Proline-tRNA ligase, class IIa [PR01046] (46-54)
  IPR002316 Proline-tRNA ligase, class IIa [PR01046] (56-67)
  IPR004499 Proline-tRNA ligase, class IIa, archaeal-type [PTHR43382] (1-86)
  IPR006195 Aminoacyl-tRNA synthetase, class II [PS50862] (1-86)
  IPR045864 Class II Aminoacyl-tRNA synthetase/Biotinyl protein ligase (BPL) and lipoyl protein ligase (LPL) [G3DSA:3.30.930.10] (1-86)
  IPR045864 Class II Aminoacyl-tRNA synthetase/Biotinyl protein ligase (BPL) and lipoyl protein ligase (LPL) [SSF55681] (2-86)

Organism: NCBI:txid237433

Secondary structure (DSSP, 8-state):
--EEEEETTEEEEEEEEPPSSSHHHHHHHHHHH--SGGGPPEEEEEEEEEE----SPPBTTTB-SEEEEEEEEEE-SSHHHHHHH-

pLDDT: mean 97.72, std 1.72, range [88.81, 98.75]

Sequence (86 aa):
VAWVTRSGKTELAEPIAIRPTSETVMYPSYAKWVQSHRDLPIKLNQWCSVVRWEFKHPQPFLRTREFLWQEGHTAFATYEEAAEEV

Foldseek 3Di:
DDWDQDDPPGGDPDIDDFAQDCCVVCVVVVVVQDPDLVSPWDKDKDWDKGADPDPPDADPPVHDRIDIDMDIDIDHPDPVVVVVVD